Protein AF-0000000084979539 (afdb_homodimer)

Foldseek 3Di:
DKDKDKDKDKAWPAWWPDWDQDPVPRDTATWTKMKMFMWIDIDVDDTDTDDIWIWTAGPPPRDIDTDDPVVRVVRD/DKDKDKDKDKAWPAWWPDWDQDPVPRDTATWTKMKIFMWIDIDVDDTDTDDIWIWTAGPPPRDIDTDDPVVRVVRD

pLDDT: mean 92.8, std 4.41, range [68.75, 97.25]

InterPro domains:
  IPR031493 Zinc-ribbon 15 [PF17032] (21-69)

Organism: NCBI:txid883114

Nearest PDB structures (foldseek):
  3qrd-assembly1_B  TM=5.520E-01  e=2.166E+00  Homo sapiens
  7c8z-assembly2_H  TM=3.986E-01  e=6.927E-01  Ralstonia sp.
  2ppg-assembly1_B-2  TM=3.617E-01  e=7.551E+00  Sinorhizobium meliloti 1021
  7dvi-assembly1_A-2  TM=2.216E-01  e=6.077E+00  Parafrankia colletiae
  3qrd-assembly1_B  TM=5.522E-01  e=2.144E+00  Homo sapiens

Sequence (152 aa):
MIIWGTKGFKNELGPTRYRAVCRHCNNEVTYTAIEYGKKFSLFFIPLVPFGIKRMIVCPICGYGYEVSKDDLEKYMMIIWGTKGFKNELGPTRYRAVCRHCNNEVTYTAIEYGKKFSLFFIPLVPFGIKRMIVCPICGYGYEVSKDDLEKYM

Radius of gyration: 18.61 Å; Cα contacts (8 Å, |Δi|>4): 360; chains: 2; bounding box: 40×70×38 Å

Secondary structure (DSSP, 8-state):
---EEEEEEEEEEEEEEEEEE-TTT--EEEEEEEEEEEEEEETTEEEEEEEEEEEEE-TTT--EEEE-HHHHHHH-/---EEEEEEEEEEEEEEEEEE-TTT--EEEEEEEEEEEEEEETTEEEEEEEEEEEEE-TTT--EEEE-HHHHHHH-

Structure (mmCIF, N/CA/C/O backbone):
data_AF-0000000084979539-model_v1
#
loop_
_entity.id
_entity.type
_entity.pdbx_description
1 polymer 'Zinc-ribbon 15 domain-containing protein'
#
loop_
_atom_site.group_PDB
_atom_site.id
_atom_site.type_symbol
_atom_site.label_atom_id
_atom_site.label_alt_id
_atom_site.label_comp_id
_atom_site.label_asym_id
_atom_site.label_entity_id
_atom_site.label_seq_id
_atom_site.pdbx_PDB_ins_code
_atom_site.Cartn_x
_atom_site.Cartn_y
_atom_site.Cartn_z
_atom_site.occupancy
_atom_site.B_iso_or_equiv
_atom_site.auth_seq_id
_atom_site.auth_comp_id
_atom_site.auth_asym_id
_atom_site.auth_atom_id
_atom_site.pdbx_PDB_model_num
ATOM 1 N N . MET A 1 1 ? 3.479 -37.156 -15 1 68.75 1 MET A N 1
ATOM 2 C CA . MET A 1 1 ? 2.693 -36.062 -14.453 1 68.75 1 MET A CA 1
ATOM 3 C C . MET A 1 1 ? 3.598 -35.031 -13.797 1 68.75 1 MET A C 1
ATOM 5 O O . MET A 1 1 ? 4.402 -35.375 -12.922 1 68.75 1 MET A O 1
ATOM 9 N N . ILE A 1 2 ? 4.098 -33.938 -14.5 1 80.94 2 ILE A N 1
ATOM 10 C CA . ILE A 1 2 ? 4.98 -32.938 -13.93 1 80.94 2 ILE A CA 1
ATOM 11 C C . ILE A 1 2 ? 4.16 -31.938 -13.102 1 80.94 2 ILE A C 1
ATOM 13 O O . ILE A 1 2 ? 3.115 -31.469 -13.547 1 80.94 2 ILE A O 1
ATOM 17 N N . ILE A 1 3 ? 4.324 -31.938 -11.789 1 86.69 3 ILE A N 1
ATOM 18 C CA . ILE A 1 3 ? 3.615 -31.047 -10.883 1 86.69 3 ILE A CA 1
ATOM 19 C C . ILE A 1 3 ? 4.363 -29.719 -10.773 1 86.69 3 ILE A C 1
ATOM 21 O O . ILE A 1 3 ? 5.57 -29.688 -10.531 1 86.69 3 ILE A O 1
ATOM 25 N N . TRP A 1 4 ? 3.822 -28.688 -11.289 1 88.88 4 TRP A N 1
ATOM 26 C CA . TRP A 1 4 ? 4.383 -27.359 -11.148 1 88.88 4 TRP A CA 1
ATOM 27 C C . TRP A 1 4 ? 3.35 -26.375 -10.586 1 88.88 4 TRP A C 1
ATOM 29 O O . TRP A 1 4 ? 2.154 -26.688 -10.57 1 88.88 4 TRP A O 1
ATOM 39 N N . GLY A 1 5 ? 3.93 -25.234 -9.758 1 88.31 5 GLY A N 1
ATOM 40 C CA . GLY A 1 5 ? 3.055 -24.203 -9.219 1 88.31 5 GLY A CA 1
ATOM 41 C C . GLY A 1 5 ? 3.738 -22.859 -9.07 1 88.31 5 GLY A C 1
ATOM 42 O O . GLY A 1 5 ? 4.965 -22.766 -9.172 1 88.31 5 GLY A O 1
ATOM 43 N N . THR A 1 6 ? 2.98 -21.891 -9.141 1 88.75 6 THR A N 1
ATOM 44 C CA . THR A 1 6 ? 3.467 -20.531 -8.883 1 88.75 6 THR A CA 1
ATOM 45 C C . THR A 1 6 ? 2.787 -19.953 -7.645 1 88.75 6 THR A C 1
ATOM 47 O O . THR A 1 6 ? 1.611 -20.219 -7.391 1 88.75 6 THR A O 1
ATOM 50 N N . LYS A 1 7 ? 3.68 -19.297 -6.777 1 88 7 LYS A N 1
ATOM 51 C CA . LYS A 1 7 ? 3.154 -18.641 -5.586 1 88 7 LYS A CA 1
ATOM 52 C C . LYS A 1 7 ? 3.699 -17.219 -5.461 1 88 7 LYS A C 1
ATOM 54 O O . LYS A 1 7 ? 4.883 -16.969 -5.703 1 88 7 LYS A O 1
ATOM 59 N N . GLY A 1 8 ? 2.803 -16.328 -5.074 1 89.88 8 GLY A N 1
ATOM 60 C CA . GLY A 1 8 ? 3.256 -14.977 -4.809 1 89.88 8 GLY A CA 1
ATOM 61 C C . GLY A 1 8 ? 3.975 -14.844 -3.48 1 89.88 8 GLY A C 1
ATOM 62 O O . GLY A 1 8 ? 3.711 -15.602 -2.543 1 89.88 8 GLY A O 1
ATOM 63 N N . PHE A 1 9 ? 4.969 -13.961 -3.482 1 92.56 9 PHE A N 1
ATOM 64 C CA . PHE A 1 9 ? 5.629 -13.688 -2.211 1 92.56 9 PHE A CA 1
ATOM 65 C C . PHE A 1 9 ? 5.797 -12.188 -1.997 1 92.56 9 PHE A C 1
ATOM 67 O O . PHE A 1 9 ? 5.707 -11.406 -2.945 1 92.56 9 PHE A O 1
ATOM 74 N N . LYS A 1 10 ? 5.828 -11.805 -0.776 1 94.69 10 LYS A N 1
ATOM 75 C CA . LYS A 1 10 ? 6.094 -10.438 -0.346 1 94.69 10 LYS A CA 1
ATOM 76 C C . LYS A 1 10 ? 7.168 -10.398 0.734 1 94.69 10 LYS A C 1
ATOM 78 O O . LYS A 1 10 ? 7.125 -11.172 1.693 1 94.69 10 LYS A O 1
ATOM 83 N N . ASN A 1 11 ? 8.203 -9.57 0.574 1 95.75 11 ASN A N 1
ATOM 84 C CA . ASN A 1 11 ? 9.211 -9.297 1.592 1 95.75 11 ASN A CA 1
ATOM 85 C C . ASN A 1 11 ? 9.172 -7.836 2.041 1 95.75 11 ASN A C 1
ATOM 87 O O . ASN A 1 11 ? 9.25 -6.926 1.216 1 95.75 11 ASN A O 1
ATOM 91 N N . GLU A 1 12 ? 9.031 -7.656 3.391 1 95.62 12 GLU A N 1
ATOM 92 C CA . GLU A 1 12 ? 9.172 -6.312 3.945 1 95.62 12 GLU A CA 1
ATOM 93 C C . GLU A 1 12 ? 10.633 -5.98 4.23 1 95.62 12 GLU A C 1
ATOM 95 O O . GLU A 1 12 ? 11.266 -6.621 5.07 1 95.62 12 GLU A O 1
ATOM 100 N N . LEU A 1 13 ? 11.125 -5.07 3.559 1 96.5 13 LEU A N 1
ATOM 101 C CA . LEU A 1 13 ? 12.539 -4.734 3.654 1 96.5 13 LEU A CA 1
ATOM 102 C C . LEU A 1 13 ? 12.789 -3.732 4.777 1 96.5 13 LEU A C 1
ATOM 104 O O . LEU A 1 13 ? 13.914 -3.59 5.254 1 96.5 13 LEU A O 1
ATOM 108 N N . GLY A 1 14 ? 11.742 -2.986 5.168 1 95.75 14 GLY A N 1
ATOM 109 C CA . GLY A 1 14 ? 11.867 -2.029 6.258 1 95.75 14 GLY A CA 1
ATOM 110 C C . GLY A 1 14 ? 11.602 -0.599 5.828 1 95.75 14 GLY A C 1
ATOM 111 O O . GLY A 1 14 ? 11.141 -0.356 4.711 1 95.75 14 GLY A O 1
ATOM 112 N N . PRO A 1 15 ? 11.867 0.338 6.812 1 96.75 15 PRO A N 1
ATOM 113 C CA . PRO A 1 15 ? 11.617 1.752 6.523 1 96.75 15 PRO A CA 1
ATOM 114 C C . PRO A 1 15 ? 12.719 2.389 5.676 1 96.75 15 PRO A C 1
ATOM 116 O O . PRO A 1 15 ? 13.867 1.963 5.734 1 96.75 15 PRO A O 1
ATOM 119 N N . THR A 1 16 ? 12.297 3.33 4.828 1 96.31 16 THR A N 1
ATOM 120 C CA . THR A 1 16 ? 13.289 4.121 4.105 1 96.31 16 THR A CA 1
ATOM 121 C C . THR A 1 16 ? 14.094 4.992 5.07 1 96.31 16 THR A C 1
ATOM 123 O O . THR A 1 16 ? 13.648 5.258 6.188 1 96.31 16 THR A O 1
ATOM 126 N N . ARG A 1 17 ? 15.305 5.406 4.559 1 94.56 17 ARG A N 1
ATOM 127 C CA . ARG A 1 17 ? 16.219 6.168 5.398 1 94.56 17 ARG A CA 1
ATOM 128 C C . ARG A 1 17 ? 15.734 7.598 5.594 1 94.56 17 ARG A C 1
ATOM 130 O O . ARG A 1 17 ? 15.969 8.203 6.641 1 94.56 17 ARG A O 1
ATOM 137 N N . TYR A 1 18 ? 15.031 8.094 4.641 1 92.94 18 TYR A N 1
ATOM 138 C CA . TYR A 1 18 ? 14.625 9.492 4.691 1 92.94 18 TYR A CA 1
ATOM 139 C C . TYR A 1 18 ? 13.102 9.617 4.652 1 92.94 18 TYR A C 1
ATOM 141 O O . TYR A 1 18 ? 12.414 8.75 4.113 1 92.94 18 TYR A O 1
ATOM 149 N N . ARG A 1 19 ? 12.695 10.75 5.285 1 94.88 19 ARG A N 1
ATOM 150 C CA . ARG A 1 19 ? 11.289 11.117 5.184 1 94.88 19 ARG A CA 1
ATOM 151 C C . ARG A 1 19 ? 11.008 11.875 3.889 1 94.88 19 ARG A C 1
ATOM 153 O O . ARG A 1 19 ? 11.883 12.586 3.385 1 94.88 19 ARG A O 1
ATOM 160 N N . ALA A 1 20 ? 9.93 11.609 3.273 1 95.38 20 ALA A N 1
ATOM 161 C CA . ALA A 1 20 ? 9.5 12.32 2.072 1 95.38 20 ALA A CA 1
ATOM 162 C C . ALA A 1 20 ? 7.992 12.57 2.088 1 95.38 20 ALA A C 1
ATOM 164 O O . ALA A 1 20 ? 7.258 11.898 2.818 1 95.38 20 ALA A O 1
ATOM 165 N N . VAL A 1 21 ? 7.578 13.578 1.304 1 94.5 21 VAL A N 1
ATOM 166 C CA . VAL A 1 21 ? 6.152 13.883 1.224 1 94.5 21 VAL A CA 1
ATOM 167 C C . VAL A 1 21 ? 5.465 12.898 0.278 1 94.5 21 VAL A C 1
ATOM 169 O O . VAL A 1 21 ? 5.91 12.711 -0.856 1 94.5 21 VAL A O 1
ATOM 172 N N . CYS A 1 22 ? 4.469 12.234 0.829 1 95.62 22 CYS A N 1
ATOM 173 C CA . CYS A 1 22 ? 3.668 11.359 -0.013 1 95.62 22 CYS A CA 1
ATOM 174 C C . CYS A 1 22 ? 2.83 12.156 -1.001 1 95.62 22 CYS A C 1
ATOM 176 O O . CYS A 1 22 ? 2.023 13 -0.598 1 95.62 22 CYS A O 1
ATOM 178 N N . ARG A 1 23 ? 2.984 11.852 -2.23 1 93.62 23 ARG A N 1
ATOM 179 C CA . ARG A 1 23 ? 2.301 12.602 -3.279 1 93.62 23 ARG A CA 1
ATOM 180 C C . ARG A 1 23 ? 0.807 12.305 -3.283 1 93.62 23 ARG A C 1
ATOM 182 O O . ARG A 1 23 ? 0.017 13.062 -3.848 1 93.62 23 ARG A O 1
ATOM 189 N N . HIS A 1 24 ? 0.448 11.211 -2.682 1 93.69 24 HIS A N 1
ATOM 190 C CA . HIS A 1 24 ? -0.959 10.828 -2.686 1 93.69 24 HIS A CA 1
ATOM 191 C C . HIS A 1 24 ? -1.712 11.492 -1.536 1 93.69 24 HIS A C 1
ATOM 193 O O . HIS A 1 24 ? -2.762 12.102 -1.747 1 93.69 24 HIS A O 1
ATOM 199 N N . CYS A 1 25 ? -1.134 11.438 -0.297 1 91.94 25 CYS A N 1
ATOM 200 C CA . CYS A 1 25 ? -1.86 11.984 0.844 1 91.94 25 CYS A CA 1
ATOM 201 C C . CYS A 1 25 ? -1.208 13.266 1.346 1 91.94 25 CYS A C 1
ATOM 203 O O . CYS A 1 25 ? -1.742 13.93 2.234 1 91.94 25 CYS A O 1
ATOM 205 N N . ASN A 1 26 ? -0.106 13.617 0.872 1 92 26 ASN A N 1
ATOM 206 C CA . ASN A 1 26 ? 0.578 14.883 1.11 1 92 26 ASN A CA 1
ATOM 207 C C . ASN A 1 26 ? 1.127 14.969 2.531 1 92 26 ASN A C 1
ATOM 209 O O . ASN A 1 26 ? 1.302 16.062 3.072 1 92 26 ASN A O 1
ATOM 213 N N . ASN A 1 27 ? 1.304 13.836 3.17 1 92.44 27 ASN A N 1
ATOM 214 C CA . ASN A 1 27 ? 1.965 13.773 4.469 1 92.44 27 ASN A CA 1
ATOM 215 C C . ASN A 1 27 ? 3.443 13.422 4.332 1 92.44 27 ASN A C 1
ATOM 217 O O . ASN A 1 27 ? 3.838 12.742 3.379 1 92.44 27 ASN A O 1
ATOM 221 N N . GLU A 1 28 ? 4.148 13.977 5.289 1 93.5 28 GLU A N 1
ATOM 222 C CA . GLU A 1 28 ? 5.547 13.562 5.371 1 93.5 28 GLU A CA 1
ATOM 223 C C . GLU A 1 28 ? 5.684 12.234 6.105 1 93.5 28 GLU A C 1
ATOM 225 O O . GLU A 1 28 ? 5.25 12.109 7.254 1 93.5 28 GLU A O 1
ATOM 230 N N . VAL A 1 29 ? 6.332 11.328 5.359 1 94.81 29 VAL A N 1
ATOM 231 C CA . VAL A 1 29 ? 6.355 9.992 5.953 1 94.81 29 VAL A CA 1
ATOM 232 C C . VAL A 1 29 ? 7.703 9.328 5.684 1 94.81 29 VAL A C 1
ATOM 234 O O . VAL A 1 29 ? 8.469 9.781 4.824 1 94.81 29 VAL A O 1
ATOM 237 N N . THR A 1 30 ? 7.996 8.352 6.602 1 96.56 30 THR A N 1
ATOM 238 C CA . THR A 1 30 ? 8.984 7.332 6.266 1 96.56 30 THR A CA 1
ATOM 239 C C . THR A 1 30 ? 8.328 6.152 5.559 1 96.56 30 THR A C 1
ATOM 241 O O . THR A 1 30 ? 7.57 5.395 6.172 1 96.56 30 THR A O 1
ATOM 244 N N . TYR A 1 31 ? 8.703 6.086 4.281 1 96.75 31 TYR A N 1
ATOM 245 C CA . TYR A 1 31 ? 8.086 5.02 3.502 1 96.75 31 TYR A CA 1
ATOM 246 C C . TYR A 1 31 ? 8.578 3.65 3.961 1 96.75 31 TYR A C 1
ATOM 248 O O . TYR A 1 31 ? 9.641 3.543 4.578 1 96.75 31 TYR A O 1
ATOM 256 N N . THR A 1 32 ? 7.762 2.627 3.719 1 96.44 32 THR A N 1
ATOM 257 C CA . THR A 1 32 ? 8.156 1.236 3.92 1 96.44 32 THR A CA 1
ATOM 258 C C . THR A 1 32 ? 8.547 0.585 2.596 1 96.44 32 THR A C 1
ATOM 260 O O . THR A 1 32 ? 7.781 0.631 1.63 1 96.44 32 THR A O 1
ATOM 263 N N . ALA A 1 33 ? 9.672 0.007 2.6 1 97.25 33 ALA A N 1
ATOM 264 C CA . ALA A 1 33 ? 10.148 -0.668 1.395 1 97.25 33 ALA A CA 1
ATOM 265 C C . ALA A 1 33 ? 9.719 -2.133 1.382 1 97.25 33 ALA A C 1
ATOM 267 O O . ALA A 1 33 ? 9.859 -2.838 2.383 1 97.25 33 ALA A O 1
ATOM 268 N N . ILE A 1 34 ? 9.156 -2.535 0.276 1 96.5 34 ILE A N 1
ATOM 269 C CA . ILE A 1 34 ? 8.773 -3.936 0.139 1 96.5 34 ILE A CA 1
ATOM 270 C C . ILE A 1 34 ? 9.281 -4.484 -1.192 1 96.5 34 ILE A C 1
ATOM 272 O O . ILE A 1 34 ? 9.531 -3.721 -2.129 1 96.5 34 ILE A O 1
ATOM 276 N N . GLU A 1 35 ? 9.492 -5.758 -1.19 1 96.81 35 GLU A N 1
ATOM 277 C CA . GLU A 1 35 ? 9.812 -6.547 -2.375 1 96.81 35 GLU A CA 1
ATOM 278 C C . GLU A 1 35 ? 8.812 -7.688 -2.562 1 96.81 35 GLU A C 1
ATOM 280 O O . GLU A 1 35 ? 8.461 -8.375 -1.603 1 96.81 35 GLU A O 1
ATOM 285 N N . TYR A 1 36 ? 8.297 -7.703 -3.762 1 96.12 36 TYR A N 1
ATOM 286 C CA . TYR A 1 36 ? 7.344 -8.773 -4.023 1 96.12 36 TYR A CA 1
ATOM 287 C C . TYR A 1 36 ? 7.598 -9.406 -5.387 1 96.12 36 TYR A C 1
ATOM 289 O O . TYR A 1 36 ? 8.297 -8.836 -6.223 1 96.12 36 TYR A O 1
ATOM 297 N N . GLY A 1 37 ? 7.051 -10.633 -5.574 1 95.38 37 GLY A N 1
ATOM 298 C CA . GLY A 1 37 ? 7.176 -11.398 -6.805 1 95.38 37 GLY A CA 1
ATOM 299 C C . GLY A 1 37 ? 6.492 -12.75 -6.734 1 95.38 37 GLY A C 1
ATOM 300 O O . GLY A 1 37 ? 5.543 -12.938 -5.969 1 95.38 37 GLY A O 1
ATOM 301 N N . LYS A 1 38 ? 6.867 -13.578 -7.781 1 93.69 38 LYS A N 1
ATOM 302 C CA . LYS A 1 38 ? 6.359 -14.945 -7.816 1 93.69 38 LYS A CA 1
ATOM 303 C C . LYS A 1 38 ? 7.496 -15.961 -7.715 1 93.69 38 LYS A C 1
ATOM 305 O O . LYS A 1 38 ? 8.641 -15.648 -8.055 1 93.69 38 LYS A O 1
ATOM 310 N N . LYS A 1 39 ? 7.137 -17.109 -7.125 1 93 39 LYS A N 1
ATOM 311 C CA . LYS A 1 39 ? 8.062 -18.234 -7.082 1 93 39 LYS A CA 1
ATOM 312 C C . LYS A 1 39 ? 7.543 -19.406 -7.91 1 93 39 LYS A C 1
ATOM 314 O O . LYS A 1 39 ? 6.363 -19.766 -7.824 1 93 39 LYS A O 1
ATOM 319 N N . PHE A 1 40 ? 8.406 -19.875 -8.742 1 92.69 40 PHE A N 1
ATOM 320 C CA . PHE A 1 40 ? 8.102 -21.047 -9.555 1 92.69 40 PHE A CA 1
ATOM 321 C C . PHE A 1 40 ? 8.609 -22.312 -8.875 1 92.69 40 PHE A C 1
ATOM 323 O O . PHE A 1 40 ? 9.742 -22.359 -8.383 1 92.69 40 PHE A O 1
ATOM 330 N N . SER A 1 41 ? 7.633 -23.203 -8.656 1 89.25 41 SER A N 1
ATOM 331 C CA . SER A 1 41 ? 8 -24.484 -8.07 1 89.25 41 SER A CA 1
ATOM 332 C C . SER A 1 41 ? 7.773 -25.625 -9.047 1 89.25 41 SER A C 1
ATOM 334 O O . SER A 1 41 ? 6.773 -25.641 -9.766 1 89.25 41 SER A O 1
ATOM 336 N N . LEU A 1 42 ? 8.789 -26.312 -9.422 1 87.75 42 LEU A N 1
ATOM 337 C CA . LEU A 1 42 ? 8.734 -27.562 -10.164 1 87.75 42 LEU A CA 1
ATOM 338 C C . LEU A 1 42 ? 9.242 -28.719 -9.305 1 87.75 42 LEU A C 1
ATOM 340 O O . LEU A 1 42 ? 10.156 -28.547 -8.492 1 87.75 42 LEU A O 1
ATOM 344 N N . PHE A 1 43 ? 8.648 -29.828 -9.727 1 85.69 43 PHE A N 1
ATOM 345 C CA . PHE A 1 43 ? 9.094 -31 -8.984 1 85.69 43 PHE A CA 1
ATOM 346 C C . PHE A 1 43 ? 10.609 -31.125 -9.039 1 85.69 43 PHE A C 1
ATOM 348 O O . PHE A 1 43 ? 11.203 -31.141 -10.117 1 85.69 43 PHE A O 1
ATOM 355 N N . PHE A 1 44 ? 11.461 -30.875 -7.977 1 86.88 44 PHE A N 1
ATOM 356 C CA . PHE A 1 44 ? 12.898 -31.062 -7.793 1 86.88 44 PHE A CA 1
ATOM 357 C C . PHE A 1 44 ? 13.633 -29.75 -7.98 1 86.88 44 PHE A C 1
ATOM 359 O O . PHE A 1 44 ? 14.867 -29.703 -7.953 1 86.88 44 PHE A O 1
ATOM 366 N N . ILE A 1 45 ? 12.953 -28.797 -8.562 1 85.06 45 ILE A N 1
ATOM 367 C CA . ILE A 1 45 ? 13.57 -27.469 -8.672 1 85.06 45 ILE A CA 1
ATOM 368 C C . ILE A 1 45 ? 13.18 -26.625 -7.465 1 85.06 45 ILE A C 1
ATOM 370 O O . ILE A 1 45 ? 12 -26.5 -7.141 1 85.06 45 ILE A O 1
ATOM 374 N N . PRO A 1 46 ? 14.242 -26.266 -6.766 1 87.94 46 PRO A N 1
ATOM 375 C CA . PRO A 1 46 ? 13.914 -25.391 -5.645 1 87.94 46 PRO A CA 1
ATOM 376 C C . PRO A 1 46 ? 13.094 -24.172 -6.066 1 87.94 46 PRO A C 1
ATOM 378 O O . PRO A 1 46 ? 13.07 -23.812 -7.25 1 87.94 46 PRO A O 1
ATOM 381 N N . LEU A 1 47 ? 12.297 -23.547 -5.246 1 89.31 47 LEU A N 1
ATOM 382 C CA . LEU A 1 47 ? 11.5 -22.359 -5.539 1 89.31 47 LEU A CA 1
ATOM 383 C C . LEU A 1 47 ? 12.375 -21.234 -6.094 1 89.31 47 LEU A C 1
ATOM 385 O O . LEU A 1 47 ? 13.336 -20.812 -5.441 1 89.31 47 LEU A O 1
ATOM 389 N N . VAL A 1 48 ? 12.164 -20.922 -7.391 1 92.19 48 VAL A N 1
ATOM 390 C CA . VAL A 1 48 ? 12.938 -19.891 -8.055 1 92.19 48 VAL A CA 1
ATOM 391 C C . VAL A 1 48 ? 12.094 -18.625 -8.203 1 92.19 48 VAL A C 1
ATOM 393 O O . VAL A 1 48 ? 11.086 -18.625 -8.922 1 92.19 48 VAL A O 1
ATOM 396 N N . PRO A 1 49 ? 12.539 -17.547 -7.484 1 92.94 49 PRO A N 1
ATOM 397 C CA . PRO A 1 49 ? 11.766 -16.312 -7.633 1 92.94 49 PRO A CA 1
ATOM 398 C C . PRO A 1 49 ? 11.914 -15.695 -9.016 1 92.94 49 PRO A C 1
ATOM 400 O O . PRO A 1 49 ? 12.992 -15.75 -9.609 1 92.94 49 PRO A O 1
ATOM 403 N N . PHE A 1 50 ? 10.859 -15.18 -9.523 1 93.38 50 PHE A N 1
ATOM 404 C CA . PHE A 1 50 ? 10.898 -14.445 -10.781 1 93.38 50 PHE A CA 1
ATOM 405 C C . PHE A 1 50 ? 9.922 -13.273 -10.75 1 93.38 50 PHE A C 1
ATOM 407 O O . PHE A 1 50 ? 9.023 -13.227 -9.906 1 93.38 50 PHE A O 1
ATOM 414 N N . GLY A 1 51 ? 10.211 -12.297 -11.547 1 94.19 51 GLY A N 1
ATOM 415 C CA . GLY A 1 51 ? 9.336 -11.133 -11.609 1 94.19 51 GLY A CA 1
ATOM 416 C C . GLY A 1 51 ? 9.391 -10.281 -10.359 1 94.19 51 GLY A C 1
ATOM 417 O O . GLY A 1 51 ? 8.352 -9.828 -9.867 1 94.19 51 GLY A O 1
ATOM 418 N N . ILE A 1 52 ? 10.531 -10.133 -9.781 1 95.75 52 ILE A N 1
ATOM 419 C CA . ILE A 1 52 ? 10.68 -9.406 -8.531 1 95.75 52 ILE A CA 1
ATOM 420 C C . ILE A 1 52 ? 10.492 -7.91 -8.773 1 95.75 52 ILE A C 1
ATOM 422 O O . ILE A 1 52 ? 11.117 -7.336 -9.664 1 95.75 52 ILE A O 1
ATOM 426 N N . LYS A 1 53 ? 9.594 -7.344 -8.062 1 96.88 53 LYS A N 1
ATOM 427 C CA . LYS A 1 53 ? 9.328 -5.906 -8.102 1 96.88 53 LYS A CA 1
ATOM 428 C C . LYS A 1 53 ? 9.516 -5.281 -6.723 1 96.88 53 LYS A C 1
ATOM 430 O O . LYS A 1 53 ? 9.508 -5.98 -5.707 1 96.88 53 LYS A O 1
ATOM 435 N N . ARG A 1 54 ? 9.781 -4.004 -6.75 1 96.75 54 ARG A N 1
ATOM 436 C CA . ARG A 1 54 ? 10.047 -3.264 -5.523 1 96.75 54 ARG A CA 1
ATOM 437 C C . ARG A 1 54 ? 9.133 -2.047 -5.406 1 96.75 54 ARG A C 1
ATOM 439 O O . ARG A 1 54 ? 8.883 -1.358 -6.398 1 96.75 54 ARG A O 1
ATOM 446 N N . MET A 1 55 ? 8.664 -1.869 -4.199 1 96.62 55 MET A N 1
ATOM 447 C CA . MET A 1 55 ? 7.73 -0.775 -3.938 1 96.62 55 MET A CA 1
ATOM 448 C C . MET A 1 55 ? 8.125 -0.023 -2.668 1 96.62 55 MET A C 1
ATOM 450 O O . MET A 1 55 ? 8.703 -0.605 -1.749 1 96.62 55 MET A O 1
ATOM 454 N N . ILE A 1 56 ? 7.863 1.234 -2.674 1 96.81 56 ILE A N 1
ATOM 455 C CA . ILE A 1 56 ? 7.824 1.986 -1.424 1 96.81 56 ILE A CA 1
ATOM 456 C C . ILE A 1 56 ? 6.387 2.396 -1.113 1 96.81 56 ILE A C 1
ATOM 458 O O . ILE A 1 56 ? 5.695 2.955 -1.969 1 96.81 56 ILE A O 1
ATOM 462 N N . VAL A 1 57 ? 5.965 2.031 0.056 1 96.25 57 VAL A N 1
ATOM 463 C CA . VAL A 1 57 ? 4.559 2.186 0.41 1 96.25 57 VAL A CA 1
ATOM 464 C C . VAL A 1 57 ? 4.418 3.195 1.547 1 96.25 57 VAL A C 1
ATOM 466 O O . VAL A 1 57 ? 5.152 3.131 2.537 1 96.25 57 VAL A O 1
ATOM 469 N N . CYS A 1 58 ? 3.508 4.117 1.397 1 96.25 58 CYS A N 1
ATOM 470 C CA . CYS A 1 58 ? 3.195 5.07 2.455 1 96.25 58 CYS A CA 1
ATOM 471 C C . CYS A 1 58 ? 2.508 4.383 3.627 1 96.25 58 CYS A C 1
ATOM 473 O O . CYS A 1 58 ? 1.498 3.699 3.443 1 96.25 58 CYS A O 1
ATOM 475 N N . PRO A 1 59 ? 3.045 4.504 4.781 1 93.88 59 PRO A N 1
ATOM 476 C CA . PRO A 1 59 ? 2.408 3.844 5.926 1 93.88 59 PRO A CA 1
ATOM 477 C C . PRO A 1 59 ? 1.1 4.512 6.34 1 93.88 59 PRO A C 1
ATOM 479 O O . PRO A 1 59 ? 0.336 3.949 7.129 1 93.88 59 PRO A O 1
ATOM 482 N N . ILE A 1 60 ? 0.762 5.711 5.832 1 92.69 60 ILE A N 1
ATOM 483 C CA . ILE A 1 60 ? -0.43 6.441 6.246 1 92.69 60 ILE A CA 1
ATOM 484 C C . ILE A 1 60 ? -1.586 6.121 5.301 1 92.69 60 ILE A C 1
ATOM 486 O O . ILE A 1 60 ? -2.643 5.66 5.738 1 92.69 60 ILE A O 1
ATOM 490 N N . CYS A 1 61 ? -1.358 6.332 3.959 1 94.25 61 CYS A N 1
ATOM 491 C CA . CYS A 1 61 ? -2.488 6.184 3.047 1 94.25 61 CYS A CA 1
ATOM 492 C C . CYS A 1 61 ? -2.441 4.836 2.336 1 94.25 61 CYS A C 1
ATOM 494 O O . CYS A 1 61 ? -3.426 4.422 1.72 1 94.25 61 CYS A O 1
ATOM 496 N N . GLY A 1 62 ? -1.296 4.148 2.404 1 93.25 62 GLY A N 1
ATOM 497 C CA . GLY A 1 62 ? -1.211 2.828 1.797 1 93.25 62 GLY A CA 1
ATOM 498 C C . GLY A 1 62 ? -0.886 2.871 0.316 1 93.25 62 GLY A C 1
ATOM 499 O O . GLY A 1 62 ? -0.756 1.828 -0.327 1 93.25 62 GLY A O 1
ATOM 500 N N . TYR A 1 63 ? -0.666 4.102 -0.172 1 94.38 63 TYR A N 1
ATOM 501 C CA . TYR A 1 63 ? -0.311 4.188 -1.584 1 94.38 63 TYR A CA 1
ATOM 502 C C . TYR A 1 63 ? 1.141 3.779 -1.808 1 94.38 63 TYR A C 1
ATOM 504 O O . TYR A 1 63 ? 2.021 4.145 -1.027 1 94.38 63 TYR A O 1
ATOM 512 N N . GLY A 1 64 ? 1.373 2.975 -2.803 1 94.38 64 GLY A N 1
ATOM 513 C CA . GLY A 1 64 ? 2.707 2.488 -3.121 1 94.38 64 GLY A CA 1
ATOM 514 C C . GLY A 1 64 ? 3.223 2.996 -4.453 1 94.38 64 GLY A C 1
ATOM 515 O O . GLY A 1 64 ? 2.443 3.24 -5.375 1 94.38 64 GLY A O 1
ATOM 516 N N . TYR A 1 65 ? 4.551 3.154 -4.477 1 94.56 65 TYR A N 1
ATOM 517 C CA . TYR A 1 65 ? 5.254 3.555 -5.691 1 94.56 65 TYR A CA 1
ATOM 518 C C . TYR A 1 65 ? 6.289 2.51 -6.094 1 94.56 65 TYR A C 1
ATOM 520 O O . TYR A 1 65 ? 7.102 2.084 -5.27 1 94.56 65 TYR A O 1
ATOM 528 N N . GLU A 1 66 ? 6.211 2.1 -7.316 1 96.06 66 GLU A N 1
ATOM 529 C CA . GLU A 1 66 ? 7.219 1.154 -7.793 1 96.06 66 GLU A CA 1
ATOM 530 C C . GLU A 1 66 ? 8.562 1.844 -8.016 1 96.06 66 GLU A C 1
ATOM 532 O O . GLU A 1 66 ? 8.609 2.953 -8.547 1 96.06 66 GLU A O 1
ATOM 537 N N . VAL A 1 67 ? 9.562 1.202 -7.547 1 95.94 67 VAL A N 1
ATOM 538 C CA . VAL A 1 67 ? 10.898 1.779 -7.672 1 95.94 67 VAL A CA 1
ATOM 539 C C . VAL A 1 67 ? 11.867 0.724 -8.195 1 95.94 67 VAL A C 1
ATOM 541 O O . VAL A 1 67 ? 11.625 -0.477 -8.055 1 95.94 67 VAL A O 1
ATOM 544 N N . SER A 1 68 ? 12.945 1.193 -8.883 1 96.38 68 SER A N 1
ATOM 545 C CA . SER A 1 68 ? 13.992 0.276 -9.336 1 96.38 68 SER A CA 1
ATOM 546 C C . SER A 1 68 ? 14.828 -0.227 -8.172 1 96.38 68 SER A C 1
ATOM 548 O O . SER A 1 68 ? 1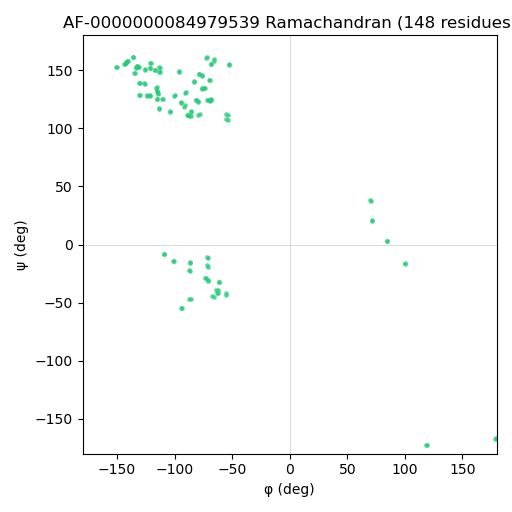4.828 0.372 -7.09 1 96.38 68 SER A O 1
ATOM 550 N N . LYS A 1 69 ? 15.531 -1.32 -8.367 1 94.81 69 LYS A N 1
ATOM 551 C CA . LYS A 1 69 ? 16.422 -1.883 -7.352 1 94.81 69 LYS A CA 1
ATOM 552 C C . LYS A 1 69 ? 17.453 -0.855 -6.887 1 94.81 69 LYS A C 1
ATOM 554 O O . LYS A 1 69 ? 17.688 -0.712 -5.684 1 94.81 69 LYS A O 1
ATOM 559 N N . ASP A 1 70 ? 17.984 -0.118 -7.855 1 94.88 70 ASP A N 1
ATOM 560 C CA . ASP A 1 70 ? 19.016 0.88 -7.547 1 94.88 70 ASP A CA 1
ATOM 561 C C . ASP A 1 70 ? 18.422 2.023 -6.719 1 94.88 70 ASP A C 1
ATOM 563 O O . ASP A 1 70 ? 19.062 2.49 -5.77 1 94.88 70 ASP A O 1
ATOM 567 N N . ASP A 1 71 ? 17.266 2.5 -7.078 1 93.19 71 ASP A N 1
ATOM 568 C CA . ASP A 1 71 ? 16.625 3.584 -6.348 1 93.19 71 ASP A CA 1
ATOM 569 C C . ASP A 1 71 ? 16.281 3.16 -4.922 1 93.19 71 ASP A C 1
ATOM 571 O O . ASP A 1 71 ? 16.438 3.939 -3.98 1 93.19 71 ASP A O 1
ATOM 575 N N . LEU A 1 72 ? 15.828 1.909 -4.797 1 94.31 72 LEU A N 1
ATOM 576 C CA . LEU A 1 72 ? 15.492 1.417 -3.467 1 94.31 72 LEU A CA 1
ATOM 577 C C . LEU A 1 72 ? 16.719 1.405 -2.562 1 94.31 72 LEU A C 1
ATOM 579 O O . LEU A 1 72 ? 16.625 1.729 -1.376 1 94.31 72 LEU A O 1
ATOM 583 N N . GLU A 1 73 ? 17.844 0.984 -3.086 1 91.19 73 GLU A N 1
ATOM 584 C CA . GLU A 1 73 ? 19.078 0.947 -2.314 1 91.19 73 GLU A CA 1
ATOM 585 C C . GLU A 1 73 ? 19.484 2.342 -1.839 1 91.19 73 GLU A C 1
ATOM 587 O O . GLU A 1 73 ? 19.984 2.504 -0.724 1 91.19 73 GLU A O 1
ATOM 592 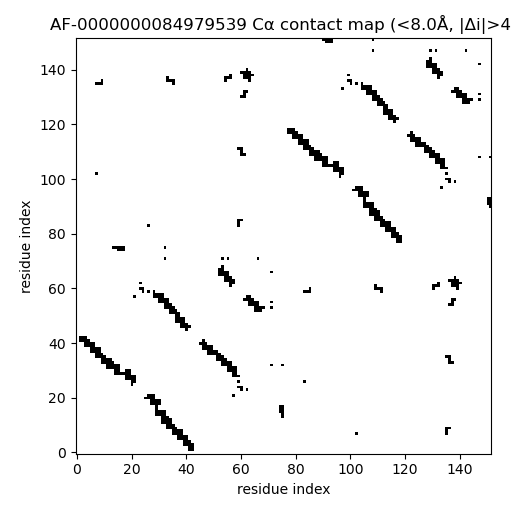N N . LYS A 1 74 ? 19.188 3.342 -2.609 1 89.56 74 LYS A N 1
ATOM 593 C CA . LYS A 1 74 ? 19.469 4.723 -2.232 1 89.56 74 LYS A CA 1
ATOM 594 C C . LYS A 1 74 ? 18.547 5.188 -1.106 1 89.56 74 LYS A C 1
ATOM 596 O O . LYS A 1 74 ? 18.953 5.992 -0.265 1 89.56 74 LYS A O 1
ATOM 601 N N . TYR A 1 75 ? 17.359 4.617 -1.115 1 88.31 75 TYR A N 1
ATOM 602 C CA . TYR A 1 75 ? 16.375 5.051 -0.138 1 88.31 75 TYR A CA 1
ATOM 603 C C . TYR A 1 75 ? 16.516 4.285 1.17 1 88.31 75 TYR A C 1
ATOM 605 O O . TYR A 1 75 ? 15.922 4.648 2.182 1 88.31 75 TYR A O 1
ATOM 613 N N . MET A 1 76 ? 17.219 3.191 1.191 1 88.31 76 MET A N 1
ATOM 614 C CA . MET A 1 76 ? 17.312 2.35 2.379 1 88.31 76 MET A CA 1
ATOM 615 C C . MET A 1 76 ? 18.688 2.506 3.043 1 88.31 76 MET A C 1
ATOM 617 O O . MET A 1 76 ? 18.781 2.508 4.27 1 88.31 76 MET A O 1
ATOM 621 N N . MET B 1 1 ? -2.295 34.531 21.234 1 68.88 1 MET B N 1
ATOM 622 C CA . MET B 1 1 ? -1.55 33.531 20.484 1 68.88 1 MET B CA 1
ATOM 623 C C . MET B 1 1 ? -2.377 32.25 20.297 1 68.88 1 MET B C 1
ATOM 625 O O . MET B 1 1 ? -2.846 31.672 21.266 1 68.88 1 MET B O 1
ATOM 629 N N . ILE B 1 2 ? -3.184 32.094 19.219 1 81.25 2 ILE B N 1
ATOM 630 C CA . ILE B 1 2 ? -4.004 30.906 19 1 81.25 2 ILE B CA 1
ATOM 631 C C . ILE B 1 2 ? -3.135 29.766 18.469 1 81.25 2 ILE B C 1
ATOM 633 O O . ILE B 1 2 ? -2.338 29.953 17.547 1 81.25 2 ILE B O 1
ATOM 637 N N . ILE B 1 3 ? -2.941 28.719 19.25 1 86.75 3 ILE B N 1
ATOM 638 C CA . ILE B 1 3 ? -2.133 27.562 18.875 1 86.75 3 ILE B CA 1
ATOM 639 C C . ILE B 1 3 ? -2.996 26.547 18.141 1 86.75 3 ILE B C 1
ATOM 641 O O . ILE B 1 3 ? -4.074 26.172 18.609 1 86.75 3 ILE B O 1
ATOM 645 N N . TRP B 1 4 ? -2.775 26.391 16.891 1 88.62 4 TRP B N 1
ATOM 646 C CA . TRP B 1 4 ? -3.455 25.359 16.109 1 88.62 4 TRP B CA 1
ATOM 647 C C . TRP B 1 4 ? -2.447 24.484 15.383 1 88.62 4 TRP B C 1
ATOM 649 O O . TRP B 1 4 ? -1.27 24.828 15.273 1 88.62 4 TRP B O 1
ATOM 659 N N . GLY B 1 5 ? -2.92 23.062 15.141 1 88.25 5 GLY B N 1
ATOM 660 C CA . GLY B 1 5 ? -2.082 22.125 14.398 1 88.25 5 GLY B CA 1
ATOM 661 C C . GLY B 1 5 ? -2.877 21.078 13.648 1 88.25 5 GLY B C 1
ATOM 662 O O . GLY B 1 5 ? -4.082 20.922 13.875 1 88.25 5 GLY B O 1
ATOM 663 N N . THR B 1 6 ? -2.32 20.625 12.648 1 88.56 6 THR B N 1
ATOM 664 C CA . THR B 1 6 ? -2.896 19.516 11.906 1 88.56 6 THR B CA 1
ATOM 665 C C . THR B 1 6 ? -1.983 18.281 11.961 1 88.56 6 THR B C 1
ATOM 667 O O . THR B 1 6 ? -0.758 18.422 11.969 1 88.56 6 THR B O 1
ATOM 670 N N . LYS B 1 7 ? -2.676 17.094 12.227 1 87.69 7 LYS B N 1
ATOM 671 C CA . LYS B 1 7 ? -1.929 15.844 12.25 1 87.69 7 LYS B CA 1
ATOM 672 C C . LYS B 1 7 ? -2.605 14.781 11.375 1 87.69 7 LYS B C 1
ATOM 674 O O . LYS B 1 7 ? -3.83 14.656 11.391 1 87.69 7 LYS B O 1
ATOM 679 N N . GLY B 1 8 ? -1.766 14.07 10.664 1 89.5 8 GLY B N 1
ATOM 680 C CA . GLY B 1 8 ? -2.305 12.953 9.898 1 89.5 8 GLY B CA 1
ATOM 681 C C . GLY B 1 8 ? -2.629 11.742 10.758 1 89.5 8 GLY B C 1
ATOM 682 O O . GLY B 1 8 ? -2.006 11.531 11.805 1 89.5 8 GLY B O 1
ATOM 683 N N . PHE B 1 9 ? -3.703 11.047 10.359 1 92.31 9 PHE B N 1
ATOM 684 C CA . PHE B 1 9 ? -4.004 9.812 11.07 1 92.31 9 PHE B CA 1
ATOM 685 C C . PHE B 1 9 ? -4.312 8.688 10.086 1 92.31 9 PHE B C 1
ATOM 687 O O . PHE B 1 9 ? -4.613 8.945 8.922 1 92.31 9 PHE B O 1
ATOM 694 N N . LYS B 1 10 ? -4.055 7.492 10.5 1 94.5 10 LYS B N 1
ATOM 695 C CA . LYS B 1 10 ? -4.371 6.27 9.766 1 94.5 10 LYS B CA 1
ATOM 696 C C . LYS B 1 10 ? -5.09 5.262 10.656 1 94.5 10 LYS B C 1
ATOM 698 O O . LYS B 1 10 ? -4.668 5.012 11.789 1 94.5 10 LYS B O 1
ATOM 703 N N . ASN B 1 11 ? -6.23 4.727 10.219 1 95.69 11 ASN B N 1
ATOM 704 C CA . ASN B 1 11 ? -6.938 3.631 10.875 1 95.69 11 ASN B CA 1
ATOM 705 C C . ASN B 1 11 ? -6.977 2.383 10 1 95.69 11 ASN B C 1
ATOM 707 O O . ASN B 1 11 ? -7.43 2.438 8.852 1 95.69 11 ASN B O 1
ATOM 711 N N . GLU B 1 12 ? -6.484 1.253 10.586 1 95.44 12 GLU B N 1
ATOM 712 C CA . GLU B 1 12 ? -6.648 -0.03 9.906 1 95.44 12 GLU B CA 1
ATOM 713 C C . GLU B 1 12 ? -7.996 -0.663 10.242 1 95.44 12 GLU B C 1
ATOM 715 O O . GLU B 1 12 ? -8.258 -1.013 11.391 1 95.44 12 GLU B O 1
ATOM 720 N N . LEU B 1 13 ? -8.789 -0.77 9.297 1 96.38 13 LEU B N 1
ATOM 721 C CA . LEU B 1 13 ? -10.148 -1.254 9.508 1 96.38 13 LEU B CA 1
ATOM 722 C C . LEU B 1 13 ? -10.195 -2.777 9.453 1 96.38 13 LEU B C 1
ATOM 724 O O . LEU B 1 13 ? -11.141 -3.391 9.953 1 96.38 13 LEU B O 1
ATOM 728 N N . GLY B 1 14 ? -9.211 -3.398 8.797 1 95.62 14 GLY B N 1
ATOM 729 C CA . GLY B 1 14 ? -9.148 -4.848 8.719 1 95.62 14 GLY B CA 1
ATOM 730 C C . GLY B 1 14 ? -9.219 -5.375 7.301 1 95.62 14 GLY B C 1
ATOM 731 O O . GLY B 1 14 ? -9.141 -4.602 6.344 1 95.62 14 GLY B O 1
ATOM 732 N N . PRO B 1 15 ? -9.328 -6.75 7.203 1 96.62 15 PRO B N 1
ATOM 733 C CA . PRO B 1 15 ? -9.367 -7.375 5.883 1 96.62 15 PRO B CA 1
ATOM 734 C C . PRO B 1 15 ? -10.742 -7.277 5.223 1 96.62 15 PRO B C 1
ATOM 736 O O . PRO B 1 15 ? -11.758 -7.219 5.918 1 96.62 15 PRO B O 1
ATOM 739 N N . THR B 1 16 ? -10.727 -7.156 3.893 1 96.19 16 THR B N 1
ATOM 740 C CA . THR B 1 16 ? -11.984 -7.238 3.154 1 96.19 16 THR B CA 1
ATOM 741 C C . THR B 1 16 ? -12.586 -8.633 3.266 1 96.19 16 THR B C 1
ATOM 743 O O . THR B 1 16 ? -11.883 -9.602 3.564 1 96.19 16 THR B O 1
ATOM 746 N N . ARG B 1 17 ? -13.945 -8.672 3.021 1 94.38 17 ARG B N 1
ATOM 747 C CA . ARG B 1 17 ? -14.68 -9.922 3.18 1 94.38 17 ARG B CA 1
ATOM 748 C C . ARG B 1 17 ? -14.359 -10.898 2.049 1 94.38 17 ARG B C 1
ATOM 750 O O . ARG B 1 17 ? -14.359 -12.109 2.248 1 94.38 17 ARG B O 1
ATOM 757 N N . TYR B 1 18 ? -14.031 -10.375 0.919 1 92.94 18 TYR B N 1
ATOM 758 C CA . TYR B 1 18 ? -13.828 -11.227 -0.247 1 92.94 18 TYR B CA 1
ATOM 759 C C . TYR B 1 18 ? -12.422 -11.062 -0.802 1 92.94 18 TYR B C 1
ATOM 761 O O . TYR B 1 18 ? -11.805 -10.008 -0.642 1 92.94 18 TYR B O 1
ATOM 769 N N . ARG B 1 19 ? -12.008 -12.18 -1.421 1 94.94 19 ARG B N 1
ATOM 770 C CA . ARG B 1 19 ? -10.758 -12.141 -2.16 1 94.94 19 ARG B CA 1
ATOM 771 C C . ARG B 1 19 ? -10.969 -11.578 -3.562 1 94.94 19 ARG B C 1
ATOM 773 O O . ARG B 1 19 ? -12.031 -11.758 -4.156 1 94.94 19 ARG B O 1
ATOM 780 N N . ALA B 1 20 ? -10.078 -10.797 -4.035 1 95.31 20 ALA B N 1
ATOM 781 C CA . ALA B 1 20 ? -10.117 -10.258 -5.391 1 95.31 20 ALA B CA 1
ATOM 782 C C . ALA B 1 20 ? -8.719 -10.211 -6 1 95.31 20 ALA B C 1
ATOM 784 O O . ALA B 1 20 ? -7.719 -10.258 -5.281 1 95.31 20 ALA B O 1
ATOM 785 N N . VAL B 1 21 ? -8.695 -10.188 -7.34 1 94.62 21 VAL B N 1
ATOM 786 C CA . VAL B 1 21 ? -7.414 -10.117 -8.031 1 94.62 21 VAL B CA 1
ATOM 787 C C . VAL B 1 21 ? -6.898 -8.68 -8.023 1 94.62 21 VAL B C 1
ATOM 789 O O . VAL B 1 21 ? -7.621 -7.75 -8.391 1 94.62 21 VAL B O 1
ATOM 792 N N . CYS B 1 22 ? -5.691 -8.539 -7.473 1 95.75 22 CYS B N 1
ATOM 793 C CA . CYS B 1 22 ? -5.051 -7.227 -7.508 1 95.75 22 CYS B CA 1
ATOM 794 C C . CYS B 1 22 ? -4.656 -6.848 -8.93 1 95.75 22 CYS B C 1
ATOM 796 O O . CYS B 1 22 ? -3.895 -7.566 -9.578 1 95.75 22 CYS B O 1
ATOM 798 N N . ARG B 1 23 ? -5.105 -5.734 -9.359 1 93.62 23 ARG B N 1
ATOM 799 C CA . ARG B 1 23 ? -4.863 -5.301 -10.734 1 93.62 23 ARG B CA 1
ATOM 800 C C . ARG B 1 23 ? -3.406 -4.895 -10.93 1 93.62 23 ARG B C 1
ATOM 802 O O . ARG B 1 23 ? -2.928 -4.816 -12.062 1 93.62 23 ARG B O 1
ATOM 809 N N . HIS B 1 24 ? -2.738 -4.645 -9.859 1 93.81 24 HIS B N 1
ATOM 810 C CA . HIS B 1 24 ? -1.354 -4.203 -9.969 1 93.81 24 HIS B CA 1
ATOM 811 C C . HIS B 1 24 ? -0.4 -5.391 -10.031 1 93.81 24 HIS B C 1
ATOM 813 O O . HIS B 1 24 ? 0.451 -5.461 -10.922 1 93.81 24 HIS B O 1
ATOM 819 N N . CYS B 1 25 ? -0.582 -6.391 -9.109 1 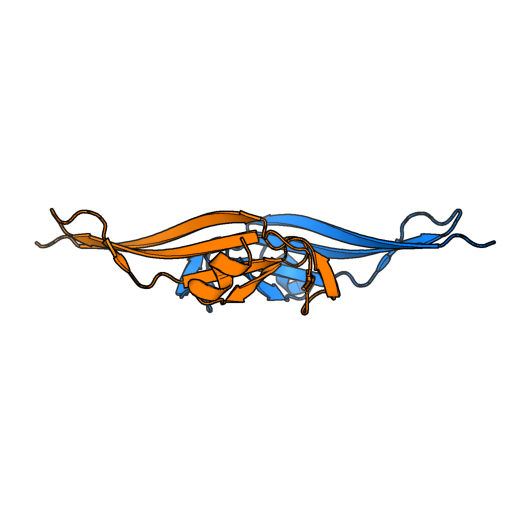92.38 25 CYS B N 1
ATOM 820 C CA . CYS B 1 25 ? 0.36 -7.504 -9.086 1 92.38 25 CYS B CA 1
ATOM 821 C C . CYS B 1 25 ? -0.292 -8.781 -9.594 1 92.38 25 CYS B C 1
ATOM 823 O O . CYS B 1 25 ? 0.376 -9.805 -9.75 1 92.38 25 CYS B O 1
ATOM 825 N N . ASN B 1 26 ? -1.537 -8.789 -9.82 1 92.25 26 ASN B N 1
ATOM 826 C CA . ASN B 1 26 ? -2.295 -9.859 -10.461 1 92.25 26 ASN B CA 1
ATOM 827 C C . ASN B 1 26 ? -2.418 -11.078 -9.555 1 92.25 26 ASN B C 1
ATOM 829 O O . ASN B 1 26 ? -2.582 -12.203 -10.039 1 92.25 26 ASN B O 1
ATOM 833 N N . ASN B 1 27 ? -2.238 -10.898 -8.281 1 92.88 27 ASN B N 1
ATOM 834 C CA . ASN B 1 27 ? -2.484 -11.953 -7.301 1 92.88 27 ASN B CA 1
ATOM 835 C C . ASN B 1 27 ? -3.877 -11.836 -6.688 1 92.88 27 ASN B C 1
ATOM 837 O O . ASN B 1 27 ? -4.434 -10.734 -6.605 1 92.88 27 ASN B O 1
ATOM 841 N N . GLU B 1 28 ? -4.348 -13.016 -6.363 1 93.81 28 GLU B N 1
ATOM 842 C CA . GLU B 1 28 ? -5.59 -13.016 -5.594 1 93.81 28 GLU B CA 1
ATOM 843 C C . GLU B 1 28 ? -5.324 -12.773 -4.113 1 93.81 28 GLU B C 1
ATOM 845 O O . GLU B 1 28 ? -4.574 -13.516 -3.48 1 93.81 28 GLU B O 1
ATOM 850 N N . VAL B 1 29 ? -6.023 -11.719 -3.66 1 94.94 29 VAL B N 1
ATOM 851 C CA . VAL B 1 29 ? -5.688 -11.344 -2.291 1 94.94 29 VAL B CA 1
ATOM 852 C C . VAL B 1 29 ? -6.949 -10.914 -1.549 1 94.94 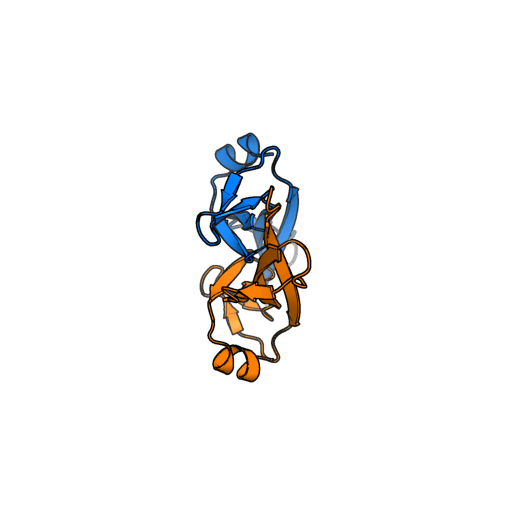29 VAL B C 1
ATOM 854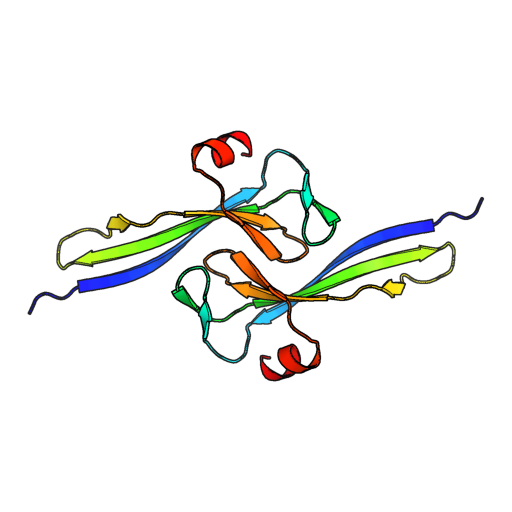 O O . VAL B 1 29 ? -7.977 -10.633 -2.17 1 94.94 29 VAL B O 1
ATOM 857 N N . THR B 1 30 ? -6.816 -11.039 -0.189 1 96.56 30 THR B N 1
ATOM 858 C CA . THR B 1 30 ? -7.707 -10.289 0.687 1 96.56 30 THR B CA 1
ATOM 859 C C . THR B 1 30 ? -7.125 -8.914 1.001 1 96.56 30 THR B C 1
ATOM 861 O O . THR B 1 30 ? -6.125 -8.805 1.715 1 96.56 30 THR B O 1
ATOM 864 N N . TYR B 1 31 ? -7.844 -7.957 0.43 1 96.75 31 TYR B N 1
ATOM 865 C CA . TYR B 1 31 ? -7.336 -6.605 0.627 1 96.75 31 TYR B CA 1
ATOM 866 C C . TYR B 1 31 ? -7.48 -6.172 2.082 1 96.75 31 TYR B C 1
ATOM 868 O O . TYR B 1 31 ? -8.297 -6.727 2.822 1 96.75 31 TYR B O 1
ATOM 876 N N . THR B 1 32 ? -6.641 -5.223 2.5 1 96.38 32 THR B N 1
ATOM 877 C CA . THR B 1 32 ? -6.758 -4.57 3.799 1 96.38 32 THR B CA 1
ATOM 878 C C . THR B 1 32 ? -7.414 -3.197 3.656 1 96.38 32 THR B C 1
ATOM 880 O O . THR B 1 32 ? -6.973 -2.375 2.852 1 96.38 32 THR B O 1
ATOM 883 N N . ALA B 1 33 ? -8.398 -3.004 4.422 1 97.19 33 ALA B N 1
ATOM 884 C CA . ALA B 1 33 ? -9.094 -1.722 4.391 1 97.19 33 ALA B CA 1
ATOM 885 C C . ALA B 1 33 ? -8.484 -0.74 5.387 1 97.19 33 ALA B C 1
ATOM 887 O O . ALA B 1 33 ? -8.234 -1.091 6.543 1 97.19 33 ALA B O 1
ATOM 888 N N . ILE B 1 34 ? -8.219 0.446 4.906 1 96.38 34 ILE B N 1
ATOM 889 C CA . ILE B 1 34 ? -7.695 1.479 5.793 1 96.38 34 ILE B CA 1
ATOM 890 C C . ILE B 1 34 ? -8.484 2.773 5.602 1 96.38 34 ILE B C 1
ATOM 892 O O . ILE B 1 34 ? -9.094 2.984 4.555 1 96.38 34 ILE B O 1
ATOM 896 N N . GLU B 1 35 ? -8.492 3.527 6.652 1 96.75 35 GLU B N 1
ATOM 897 C CA . GLU B 1 35 ? -9.023 4.887 6.672 1 96.75 35 GLU B CA 1
ATOM 898 C C . GLU B 1 35 ? -7.977 5.883 7.16 1 96.75 35 GLU B C 1
ATOM 900 O O . GLU B 1 35 ? -7.273 5.621 8.141 1 96.75 35 GLU B O 1
ATOM 905 N N . TYR B 1 36 ? -7.844 6.883 6.344 1 95.88 36 TYR B N 1
ATOM 906 C CA . TYR B 1 36 ? -6.859 7.887 6.738 1 95.88 36 TYR B CA 1
ATOM 907 C C . TYR B 1 36 ? -7.398 9.297 6.523 1 95.88 36 TYR B C 1
ATOM 909 O O . TYR B 1 36 ? -8.391 9.484 5.812 1 95.88 36 TYR B O 1
ATOM 917 N N . GLY B 1 37 ? -6.746 10.281 7.199 1 95.06 37 GLY B N 1
ATOM 918 C CA . GLY B 1 37 ? -7.109 11.688 7.129 1 95.06 37 GLY B CA 1
ATOM 919 C C . GLY B 1 37 ? -6.25 12.57 8.016 1 95.06 37 GLY B C 1
ATOM 920 O O . GLY B 1 37 ? -5.105 12.227 8.32 1 95.06 37 GLY B O 1
ATOM 921 N N . LYS B 1 38 ? -6.785 13.836 8.156 1 93.31 38 LYS B N 1
ATOM 922 C CA . LYS B 1 38 ? -6.117 14.789 9.039 1 93.31 38 LYS B CA 1
ATOM 923 C C . LYS B 1 38 ? -7.02 15.188 10.203 1 93.31 38 LYS B C 1
ATOM 925 O O . LYS B 1 38 ? -8.242 15.102 10.102 1 93.31 38 LYS B O 1
ATOM 930 N N . LYS B 1 39 ? -6.355 15.5 11.312 1 92.88 39 LYS B N 1
ATOM 931 C CA . LYS B 1 39 ? -7.062 16.031 12.469 1 92.88 39 LYS B CA 1
ATOM 932 C C . LYS B 1 39 ? -6.641 17.469 12.75 1 92.88 39 LYS B C 1
ATOM 934 O O . LYS B 1 39 ? -5.449 17.797 12.734 1 92.88 39 LYS B O 1
ATOM 939 N N . PHE B 1 40 ? -7.629 18.281 12.906 1 92.44 40 PHE B N 1
ATOM 940 C CA . PHE B 1 40 ? -7.406 19.688 13.258 1 92.44 40 PHE B CA 1
ATOM 941 C C . PHE B 1 40 ? -7.5 19.875 14.766 1 92.44 40 PHE B C 1
ATOM 943 O O . PHE B 1 40 ? -8.422 19.359 15.414 1 92.44 40 PHE B O 1
ATOM 950 N N . SER B 1 41 ? -6.383 20.391 15.273 1 89 41 SER B N 1
ATOM 951 C CA . SER B 1 41 ? -6.375 20.688 16.703 1 89 41 SER B CA 1
ATOM 952 C C . SER B 1 41 ? -6.285 22.188 16.969 1 89 41 SER B C 1
ATOM 954 O O . SER B 1 41 ? -5.555 22.891 16.281 1 89 41 SER B O 1
ATOM 956 N N . LEU B 1 42 ? -7.262 22.75 17.562 1 87.56 42 LEU B N 1
ATOM 957 C CA . LEU B 1 42 ? -7.25 24.109 18.094 1 87.56 42 LEU B CA 1
ATOM 958 C C . LEU B 1 42 ? -7.336 24.109 19.609 1 87.56 42 LEU B C 1
ATOM 960 O O . LEU B 1 42 ? -8 23.25 20.203 1 87.56 42 LEU B O 1
ATOM 964 N N . PHE B 1 43 ? -6.727 25.203 20.078 1 85.44 43 PHE B N 1
ATOM 965 C CA . PHE B 1 43 ? -6.773 25.312 21.531 1 85.44 43 PHE B CA 1
ATOM 966 C C . PHE B 1 43 ? -8.203 25.219 22.031 1 85.44 43 PHE B C 1
ATOM 968 O O . PHE B 1 43 ? -9.07 25.984 21.594 1 85.44 43 PHE B O 1
ATOM 975 N N . PHE B 1 44 ? -8.719 24.125 22.688 1 86.88 44 PHE B N 1
ATOM 976 C CA . PHE B 1 44 ? -10 23.891 23.344 1 86.88 44 PHE B CA 1
ATOM 977 C C . PHE B 1 44 ? -10.938 23.109 22.438 1 86.88 44 PHE B C 1
ATOM 979 O O . PHE B 1 44 ? -12.094 22.875 22.781 1 86.88 44 PHE B O 1
ATOM 986 N N . ILE B 1 45 ? -10.617 23.078 21.172 1 85.12 45 ILE B N 1
ATOM 987 C CA . ILE B 1 45 ? -11.43 22.234 20.281 1 85.12 45 ILE B CA 1
ATOM 988 C C . ILE B 1 45 ? -10.828 20.844 20.203 1 85.12 45 ILE B C 1
ATOM 990 O O . ILE B 1 45 ? -9.633 20.688 19.953 1 85.12 45 ILE B O 1
ATOM 994 N N . PRO B 1 46 ? -11.672 19.922 20.625 1 87.94 46 PRO B N 1
ATOM 995 C CA . PRO B 1 46 ? -11.156 18.547 20.5 1 87.94 46 PRO B CA 1
ATOM 996 C C . PRO B 1 46 ? -10.672 18.234 19.078 1 87.94 46 PRO B C 1
ATOM 998 O O . PRO B 1 46 ? -11.047 18.922 18.125 1 87.94 46 PRO B O 1
ATOM 1001 N N . LEU B 1 47 ? -9.789 17.328 18.844 1 89.25 47 LEU B N 1
ATOM 1002 C CA . LEU B 1 47 ? -9.289 16.938 17.531 1 89.25 47 LEU B CA 1
ATOM 1003 C C . LEU B 1 47 ? -10.43 16.531 16.609 1 89.25 47 LEU B C 1
ATOM 1005 O O . LEU B 1 47 ? -11.211 15.633 16.922 1 89.25 47 LEU B O 1
ATOM 1009 N N . VAL B 1 48 ? -10.648 17.375 15.57 1 91.94 48 VAL B N 1
ATOM 1010 C CA . VAL B 1 48 ? -11.719 17.141 14.609 1 91.94 48 VAL B CA 1
ATOM 1011 C C . VAL B 1 48 ? -11.133 16.594 13.312 1 91.94 48 VAL B C 1
ATOM 1013 O O . VAL B 1 48 ? -10.391 17.281 12.617 1 91.94 48 VAL B O 1
ATOM 1016 N N . PRO B 1 49 ? -11.516 15.297 13.016 1 92.81 49 PRO B N 1
ATOM 1017 C CA . PRO B 1 49 ? -11 14.758 11.758 1 92.81 49 PRO B CA 1
ATOM 1018 C C . PRO B 1 49 ? -11.625 15.414 10.531 1 92.81 49 PRO B C 1
ATOM 1020 O O . PRO B 1 49 ? -12.812 15.75 10.547 1 92.81 49 PRO B O 1
ATOM 1023 N N . PHE B 1 50 ? -10.844 15.641 9.531 1 93.12 50 PHE B N 1
ATOM 1024 C CA . PHE B 1 50 ? -11.344 16.141 8.258 1 93.12 50 PHE B CA 1
ATOM 1025 C C . PHE B 1 50 ? -10.578 15.523 7.094 1 93.12 50 PHE B C 1
ATOM 1027 O O . PHE B 1 50 ? -9.492 14.961 7.281 1 93.12 50 PHE B O 1
ATOM 1034 N N . GLY B 1 51 ? -11.234 15.5 5.973 1 93.94 51 GLY B N 1
ATOM 1035 C CA . GLY B 1 51 ? -10.594 14.945 4.789 1 93.94 51 GLY B CA 1
ATOM 1036 C C . GLY B 1 51 ? -10.406 13.445 4.859 1 93.94 51 GLY B C 1
ATOM 1037 O O . GLY B 1 51 ? -9.344 12.93 4.496 1 93.94 51 GLY B O 1
ATOM 1038 N N . ILE B 1 52 ? -11.344 12.734 5.406 1 95.56 52 ILE B N 1
ATOM 1039 C CA . ILE B 1 52 ? -11.227 11.297 5.605 1 95.56 52 ILE B CA 1
ATOM 1040 C C . ILE B 1 52 ? -11.32 10.578 4.262 1 95.56 52 ILE B C 1
ATOM 1042 O O . ILE B 1 52 ? -12.25 10.82 3.488 1 95.56 52 ILE B O 1
ATOM 1046 N N . LYS B 1 53 ? -10.336 9.805 3.977 1 96.75 53 LYS B N 1
ATOM 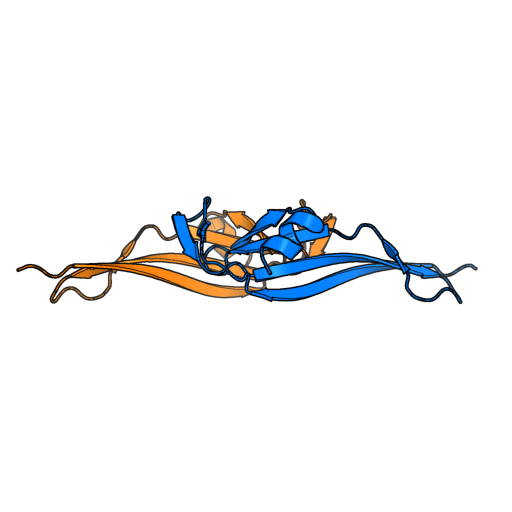1047 C CA . LYS B 1 53 ? -10.297 8.977 2.775 1 96.75 53 LYS B CA 1
ATOM 1048 C C . LYS B 1 53 ? -10.164 7.5 3.131 1 96.75 53 LYS B C 1
ATOM 1050 O O . LYS B 1 53 ? -9.773 7.156 4.246 1 96.75 53 LYS B O 1
ATOM 1055 N N . ARG B 1 54 ? -10.602 6.688 2.207 1 96.69 54 ARG B N 1
ATOM 1056 C CA . ARG B 1 54 ? -10.602 5.242 2.416 1 96.69 54 ARG B CA 1
ATOM 1057 C C . ARG B 1 54 ? -9.883 4.527 1.281 1 96.69 54 ARG B C 1
ATOM 1059 O O . ARG B 1 54 ? -10.023 4.895 0.115 1 96.69 54 ARG B O 1
ATOM 1066 N N . MET B 1 55 ? -9.125 3.543 1.699 1 96.5 55 MET B N 1
ATOM 1067 C CA . MET B 1 55 ? -8.32 2.789 0.74 1 96.5 55 MET B CA 1
ATOM 1068 C C . MET B 1 55 ? -8.43 1.291 1.001 1 96.5 55 MET B C 1
ATOM 1070 O O . MET B 1 55 ? -8.617 0.867 2.143 1 96.5 55 MET B O 1
ATOM 1074 N N . ILE B 1 56 ? -8.359 0.54 -0.042 1 96.81 56 ILE B N 1
ATOM 1075 C CA . ILE B 1 56 ? -8.07 -0.884 0.084 1 96.81 56 ILE B CA 1
ATOM 1076 C C . ILE B 1 56 ? -6.68 -1.178 -0.469 1 96.81 56 ILE B C 1
ATOM 1078 O O . ILE B 1 56 ? -6.348 -0.77 -1.584 1 96.81 56 ILE B O 1
ATOM 1082 N N . VAL B 1 57 ? -5.891 -1.787 0.351 1 96.19 57 VAL B N 1
ATOM 1083 C CA . VAL B 1 57 ? -4.48 -1.958 0.03 1 96.19 57 VAL B CA 1
ATOM 1084 C C . VAL B 1 57 ? -4.164 -3.441 -0.136 1 96.19 57 VAL B C 1
ATOM 1086 O O . VAL B 1 57 ? -4.562 -4.266 0.691 1 96.19 57 VAL B O 1
ATOM 1089 N N . CYS B 1 58 ? -3.479 -3.766 -1.19 1 96.31 58 CYS B N 1
ATOM 1090 C CA . CYS B 1 58 ? -3.012 -5.129 -1.405 1 96.31 58 CYS B CA 1
ATOM 1091 C C . CYS B 1 58 ? -1.931 -5.504 -0.4 1 96.31 58 CYS B C 1
ATOM 1093 O O . CYS B 1 58 ? -0.931 -4.793 -0.266 1 96.31 58 CYS B O 1
ATOM 1095 N N . PRO B 1 59 ? -2.127 -6.555 0.319 1 93.94 59 PRO B N 1
ATOM 1096 C CA . PRO B 1 59 ? -1.104 -6.93 1.298 1 93.94 59 PRO B CA 1
ATOM 1097 C C . PRO B 1 59 ? 0.162 -7.48 0.647 1 93.94 59 PRO B C 1
ATOM 1099 O O . PRO B 1 59 ? 1.19 -7.625 1.312 1 93.94 59 PRO B O 1
ATOM 1102 N N . ILE B 1 60 ? 0.175 -7.781 -0.657 1 92.94 60 ILE B N 1
ATOM 1103 C CA . ILE B 1 60 ? 1.323 -8.391 -1.322 1 92.94 60 ILE B CA 1
ATOM 1104 C C . ILE B 1 60 ? 2.191 -7.297 -1.948 1 92.94 60 ILE B C 1
ATOM 1106 O O . ILE B 1 60 ? 3.381 -7.191 -1.645 1 92.94 60 ILE B O 1
ATOM 1110 N N . CYS B 1 61 ? 1.565 -6.426 -2.818 1 94.44 61 CYS B N 1
ATOM 1111 C CA . CYS B 1 61 ? 2.393 -5.473 -3.551 1 94.44 61 CYS B CA 1
ATOM 1112 C C . CYS B 1 61 ? 2.33 -4.094 -2.91 1 94.44 61 CYS B C 1
ATOM 1114 O O . CYS B 1 61 ? 3.139 -3.219 -3.227 1 94.44 61 CYS B O 1
ATOM 1116 N N . GLY B 1 62 ? 1.352 -3.879 -2.008 1 93.44 62 GLY B N 1
ATOM 1117 C CA . GLY B 1 62 ? 1.278 -2.602 -1.315 1 93.44 62 GLY B CA 1
ATOM 1118 C C . GLY B 1 62 ? 0.539 -1.537 -2.104 1 93.44 62 GLY B C 1
ATOM 1119 O O . GLY B 1 62 ? 0.378 -0.409 -1.634 1 93.44 62 GLY B O 1
ATOM 1120 N N . TYR B 1 63 ? 0.028 -1.964 -3.27 1 94.5 63 TYR B N 1
ATOM 1121 C CA . TYR B 1 63 ? -0.727 -0.986 -4.047 1 94.5 63 TYR B CA 1
ATOM 1122 C C . TYR B 1 63 ? -2.111 -0.765 -3.447 1 94.5 63 TYR B C 1
ATOM 1124 O O . TYR B 1 63 ? -2.781 -1.721 -3.049 1 94.5 63 TYR B O 1
ATOM 1132 N N . GLY B 1 64 ? -2.49 0.472 -3.318 1 94.31 64 GLY B N 1
ATOM 1133 C CA . GLY B 1 64 ? -3.777 0.832 -2.744 1 94.31 64 GLY B CA 1
ATOM 1134 C C . GLY B 1 64 ? -4.723 1.464 -3.748 1 94.31 64 GLY B C 1
ATOM 1135 O O . GLY B 1 64 ? -4.285 2.131 -4.688 1 94.31 64 GLY B O 1
ATOM 1136 N N . TYR B 1 65 ? -6.004 1.202 -3.502 1 94.44 65 TYR B N 1
ATOM 1137 C CA . TYR B 1 65 ? -7.074 1.784 -4.305 1 94.44 65 TYR B CA 1
ATOM 1138 C C . TYR B 1 65 ? -8.023 2.602 -3.436 1 94.44 65 TYR B C 1
ATOM 1140 O O . TYR B 1 65 ? -8.5 2.121 -2.404 1 94.44 65 TYR B O 1
ATOM 1148 N N . GLU B 1 66 ? -8.25 3.809 -3.848 1 95.88 66 GLU B N 1
ATOM 1149 C CA . GLU B 1 66 ? -9.203 4.625 -3.105 1 95.88 66 GLU B CA 1
ATOM 1150 C C . GLU B 1 66 ? -10.633 4.176 -3.373 1 95.88 66 GLU B C 1
ATOM 1152 O O . GLU B 1 66 ? -11 3.883 -4.516 1 95.88 66 GLU B O 1
ATOM 1157 N N . VAL B 1 67 ? -11.359 4.082 -2.316 1 95.81 67 VAL B N 1
ATOM 1158 C CA . VAL B 1 67 ? -12.742 3.631 -2.445 1 95.81 67 VAL B CA 1
ATOM 1159 C C . VAL B 1 67 ? -13.664 4.555 -1.651 1 95.81 67 VAL B C 1
ATOM 1161 O O . VAL B 1 67 ? -13.219 5.234 -0.723 1 95.81 67 VAL B O 1
ATOM 1164 N N . SER B 1 68 ? -14.953 4.633 -2.094 1 96.31 68 SER B N 1
ATOM 1165 C CA . SER B 1 68 ? -15.945 5.406 -1.351 1 96.31 68 SER B CA 1
ATOM 1166 C C . SER B 1 68 ? -16.344 4.703 -0.056 1 96.31 68 SER B C 1
ATOM 1168 O O . SER B 1 68 ? -16.109 3.502 0.097 1 96.31 68 SER B O 1
ATOM 1170 N N . LYS B 1 69 ? -16.906 5.438 0.882 1 94.69 69 LYS B N 1
ATOM 1171 C CA 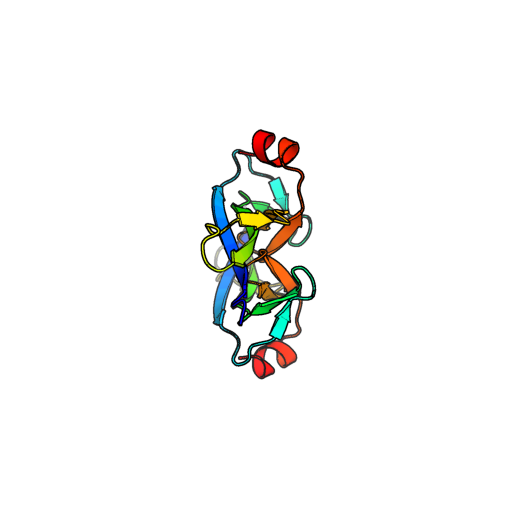. LYS B 1 69 ? -17.375 4.883 2.148 1 94.69 69 LYS B CA 1
ATOM 1172 C C . LYS B 1 69 ? -18.359 3.742 1.916 1 94.69 69 LYS B C 1
ATOM 1174 O O . LYS B 1 69 ? -18.281 2.697 2.562 1 94.69 69 LYS B O 1
ATOM 1179 N N . ASP B 1 70 ? -19.266 3.963 0.96 1 94.81 70 ASP B N 1
ATOM 1180 C CA . ASP B 1 70 ? -20.281 2.965 0.658 1 94.81 70 ASP B CA 1
ATOM 1181 C C . ASP B 1 70 ? -19.656 1.695 0.084 1 94.81 70 ASP B C 1
ATOM 1183 O O . ASP B 1 70 ? -20.047 0.584 0.452 1 94.81 70 ASP B O 1
ATOM 1187 N N . ASP B 1 71 ? -18.75 1.828 -0.831 1 93.25 71 ASP B N 1
ATOM 1188 C CA . ASP B 1 71 ? -18.078 0.68 -1.435 1 93.25 71 ASP B CA 1
ATOM 1189 C C . ASP B 1 71 ? -17.281 -0.107 -0.391 1 93.25 71 ASP B C 1
ATOM 1191 O O . ASP B 1 71 ? -17.281 -1.339 -0.409 1 93.25 71 ASP B O 1
ATOM 1195 N N . LEU B 1 72 ? -16.641 0.638 0.519 1 94.19 72 LEU B N 1
ATOM 1196 C CA . LEU B 1 72 ? -15.859 -0.033 1.558 1 94.19 72 LEU B CA 1
ATOM 1197 C C . LEU B 1 72 ? -16.766 -0.893 2.438 1 94.19 72 LEU B C 1
ATOM 1199 O O . LEU B 1 72 ? -16.375 -1.996 2.834 1 94.19 72 LEU B O 1
ATOM 1203 N N . GLU B 1 73 ? -17.922 -0.383 2.789 1 91.12 73 GLU B N 1
ATOM 1204 C CA . GLU B 1 73 ? -18.859 -1.126 3.615 1 91.12 73 GLU B CA 1
ATOM 1205 C C . GLU B 1 73 ? -19.297 -2.418 2.928 1 91.12 73 GLU B C 1
ATOM 1207 O O . GLU B 1 73 ? -19.484 -3.445 3.584 1 91.12 73 GLU B O 1
ATOM 1212 N N . LYS B 1 74 ? -19.359 -2.389 1.629 1 89.44 74 LYS B N 1
ATOM 1213 C CA . LYS B 1 74 ? 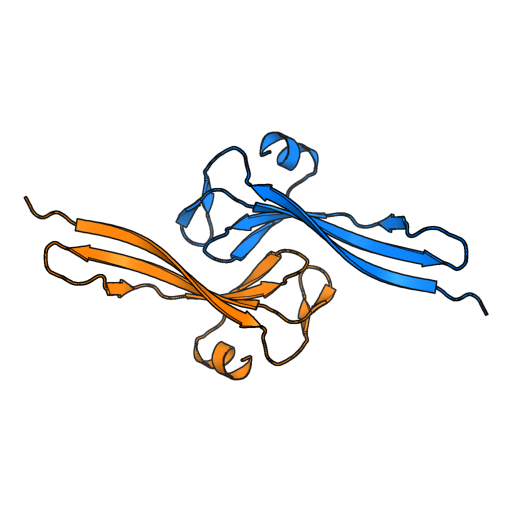-19.719 -3.58 0.866 1 89.44 74 LYS B CA 1
ATOM 1214 C C . LYS B 1 74 ? -18.609 -4.613 0.891 1 89.44 74 LYS B C 1
ATOM 1216 O O . LYS B 1 74 ? -18.859 -5.816 0.863 1 89.44 74 LYS B O 1
ATOM 1221 N N . TYR B 1 75 ? -17.406 -4.082 0.976 1 88 75 TYR B N 1
ATOM 1222 C CA . TYR B 1 75 ? -16.25 -4.973 0.914 1 88 75 TYR B CA 1
ATOM 1223 C C . TYR B 1 75 ? -15.914 -5.52 2.295 1 88 75 TYR B C 1
ATOM 1225 O O . TYR B 1 75 ? -15.109 -6.445 2.422 1 88 75 TYR B O 1
ATOM 1233 N N . MET B 1 76 ? -16.406 -4.969 3.334 1 88.06 76 MET B N 1
ATOM 1234 C CA . MET B 1 76 ? -16.047 -5.371 4.691 1 88.06 76 MET B CA 1
ATOM 1235 C C . MET B 1 76 ? -17.172 -6.172 5.336 1 88.06 76 MET B C 1
ATOM 1237 O O . MET B 1 76 ? -16.922 -7.141 6.059 1 88.06 76 MET B O 1
#

Solvent-accessible surface area (backbone atoms only — not comparable to full-atom values): 8468 Å² total; per-residue (Å²): 136,86,60,69,50,75,44,79,46,60,44,80,75,40,61,35,69,54,71,45,69,35,87,86,77,66,43,76,37,58,29,34,32,34,37,25,32,35,28,41,35,38,79,91,43,72,74,44,76,44,76,74,45,34,25,39,21,35,80,55,66,29,48,44,43,79,44,54,74,70,58,46,61,74,38,82,135,87,58,68,51,74,45,77,46,61,42,81,76,41,62,34,69,55,71,44,68,36,89,85,78,66,44,79,37,57,28,34,32,33,35,25,35,34,28,42,36,38,80,91,44,71,73,45,75,44,77,75,44,35,24,39,21,35,81,55,65,30,47,43,42,80,46,54,75,70,58,46,62,73,38,82